Protein AF-A0AAE9TIK2-F1 (afdb_monomer_lite)

Foldseek 3Di:
DWDAQQQEIEAAPAQPPDDPDDPPPVLVVLLVQLQPPHDLVVCVVPDVDPVSCVLRPQCLCVVPLPPQDDEQDEDEAEQCFLVNNVQNCLVRYPEYEYEHQGPSRLSNNCSNCSNTNHVYYYHHD

pLDDT: mean 92.02, std 6.54, range [60.12, 97.31]

Radius of gyration: 13.89 Å; chains: 1; bounding box: 31×34×34 Å

Sequence (125 aa):
MKTKIGNVLMNYEYYNGEDLYSDGDIENEILEMVKKDFDVHEILSKDDRWPVLYHLSPYRFNLLDWYPFKEGSAVLEIGAGCGGVTGIICEKNEKVVAVELSKKRAEINAYRNRDKKIWKLWLGI

InterPro domains:
  IPR029063 S-adenosyl-L-methionine-dependent methyltransferase superfamily [G3DSA:3.40.50.150] (13-121)
  IPR029063 S-adenosyl-L-methionine-dependent methyltransferase superfamily [SSF53335] (30-112)

Structure (mmCIF, N/CA/C/O backbone):
data_AF-A0AAE9TIK2-F1
#
_entry.id   AF-A0AAE9TIK2-F1
#
loop_
_atom_site.group_PDB
_atom_site.id
_atom_site.type_symbol
_atom_site.label_atom_id
_atom_site.label_alt_id
_atom_site.label_comp_id
_atom_site.label_asym_id
_atom_site.label_entity_id
_atom_site.label_seq_id
_atom_site.pdbx_PDB_ins_code
_atom_site.Cartn_x
_atom_site.Cartn_y
_atom_site.Cartn_z
_atom_site.occupancy
_atom_site.B_iso_or_equiv
_atom_site.auth_seq_id
_atom_site.auth_comp_id
_atom_site.auth_asym_id
_atom_site.auth_atom_id
_atom_site.pdbx_PDB_model_num
ATOM 1 N N . MET A 1 1 ? 1.392 19.369 1.819 1.00 83.31 1 MET A N 1
ATOM 2 C CA . MET A 1 1 ? 0.492 19.285 0.636 1.00 83.31 1 MET A CA 1
ATOM 3 C C . MET A 1 1 ? -0.425 18.074 0.795 1.00 83.31 1 MET A C 1
ATOM 5 O O . MET A 1 1 ? 0.009 17.108 1.410 1.00 83.31 1 MET A O 1
ATOM 9 N N . LYS A 1 2 ? -1.669 18.105 0.295 1.00 88.06 2 LYS A N 1
ATOM 10 C CA . LYS A 1 2 ? -2.588 16.948 0.316 1.00 88.06 2 LYS A CA 1
ATOM 11 C C . LYS A 1 2 ? -3.145 16.698 -1.085 1.00 88.06 2 LYS A C 1
ATOM 13 O O . LYS A 1 2 ? -3.520 17.661 -1.748 1.00 88.06 2 LYS A O 1
ATOM 18 N N . THR A 1 3 ? -3.204 15.443 -1.522 1.00 92.94 3 THR A N 1
ATOM 19 C CA . THR A 1 3 ? -3.806 15.047 -2.811 1.00 92.94 3 THR A CA 1
ATOM 20 C C . THR A 1 3 ? -4.716 13.838 -2.625 1.00 92.94 3 THR A C 1
ATOM 22 O O . THR A 1 3 ? -4.641 13.158 -1.604 1.00 92.94 3 THR A O 1
ATOM 25 N N . LYS A 1 4 ? -5.607 13.577 -3.585 1.00 93.31 4 LYS A N 1
ATOM 26 C CA . LYS A 1 4 ? -6.525 12.435 -3.537 1.00 93.31 4 LYS A CA 1
ATOM 27 C C . LYS A 1 4 ? -6.256 11.488 -4.706 1.00 93.31 4 LYS A C 1
ATOM 29 O O . LYS A 1 4 ? -6.149 11.953 -5.836 1.00 93.31 4 LYS A O 1
ATOM 34 N N . ILE A 1 5 ? -6.169 10.189 -4.428 1.00 93.69 5 ILE A N 1
ATOM 35 C CA . ILE A 1 5 ? -6.077 9.111 -5.425 1.00 93.69 5 ILE A CA 1
ATOM 36 C C . ILE A 1 5 ? -7.245 8.160 -5.146 1.00 93.69 5 ILE A C 1
ATOM 38 O O . ILE A 1 5 ? -7.262 7.484 -4.120 1.00 93.69 5 ILE A O 1
ATOM 42 N N . GLY A 1 6 ? -8.271 8.173 -6.003 1.00 92.19 6 GLY A N 1
ATOM 43 C CA . GLY A 1 6 ? -9.548 7.502 -5.722 1.00 92.19 6 GLY A CA 1
ATOM 44 C C . GLY A 1 6 ? -10.167 7.984 -4.404 1.00 92.19 6 GLY A C 1
ATOM 45 O O . GLY A 1 6 ? -10.465 9.170 -4.241 1.00 92.19 6 GLY A O 1
ATOM 46 N N . ASN A 1 7 ? -10.335 7.070 -3.451 1.00 92.81 7 ASN A N 1
ATOM 47 C CA . ASN A 1 7 ? -10.816 7.322 -2.092 1.00 92.81 7 ASN A CA 1
ATOM 48 C C . ASN A 1 7 ? -9.697 7.637 -1.086 1.00 92.81 7 ASN A C 1
ATOM 50 O O . ASN A 1 7 ? -9.995 8.072 0.024 1.00 92.81 7 ASN A O 1
ATOM 54 N N . VAL A 1 8 ? -8.428 7.489 -1.471 1.00 93.44 8 VAL A N 1
ATOM 55 C CA . VAL A 1 8 ? -7.270 7.646 -0.583 1.00 93.44 8 VAL A CA 1
ATOM 56 C C . VAL A 1 8 ? -6.840 9.109 -0.503 1.00 93.44 8 VAL A C 1
ATOM 58 O O . VAL A 1 8 ? -6.549 9.742 -1.521 1.00 93.44 8 VAL A O 1
ATOM 61 N N . LEU A 1 9 ? -6.765 9.655 0.715 1.00 94.56 9 LEU A N 1
ATOM 62 C CA . LEU A 1 9 ? -6.191 10.977 0.975 1.00 94.56 9 LEU A CA 1
ATOM 63 C C . LEU A 1 9 ? -4.693 10.861 1.283 1.00 94.56 9 LEU A C 1
ATOM 65 O O . LEU A 1 9 ? -4.312 10.424 2.368 1.00 94.56 9 LEU A O 1
ATOM 69 N N . MET A 1 10 ? -3.858 11.328 0.362 1.00 94.50 10 MET A N 1
ATOM 70 C CA . MET A 1 10 ? -2.407 11.404 0.515 1.00 94.50 10 MET A CA 1
ATOM 71 C C . MET A 1 10 ? -2.023 12.668 1.288 1.00 94.50 10 MET A C 1
ATOM 73 O O . MET A 1 10 ? -2.439 13.771 0.918 1.00 94.50 10 MET A O 1
ATOM 77 N N . ASN A 1 11 ? -1.214 12.535 2.340 1.00 94.19 11 ASN A N 1
ATOM 78 C CA . ASN A 1 11 ? -0.668 13.660 3.094 1.00 94.19 11 ASN A CA 1
ATOM 79 C C . ASN A 1 11 ? 0.861 13.677 3.068 1.00 94.19 11 ASN A C 1
ATOM 81 O O . ASN A 1 11 ? 1.498 12.798 3.634 1.00 94.19 11 ASN A O 1
ATOM 85 N N . TYR A 1 12 ? 1.419 14.736 2.488 1.00 91.38 12 TYR A N 1
ATOM 86 C CA . TYR A 1 12 ? 2.858 14.945 2.293 1.00 91.38 12 TYR A CA 1
ATOM 87 C C . TYR A 1 12 ? 3.459 15.920 3.312 1.00 91.38 12 TYR A C 1
ATOM 89 O O . TYR A 1 12 ? 4.498 16.514 3.063 1.00 91.38 12 TYR A O 1
ATOM 97 N N . GLU A 1 13 ? 2.749 16.202 4.401 1.00 91.38 13 GLU A N 1
ATOM 98 C CA . GLU A 1 13 ? 3.145 17.201 5.401 1.00 91.38 13 GLU A CA 1
ATOM 99 C C . GLU A 1 13 ? 4.508 16.923 6.046 1.00 91.38 13 GLU A C 1
ATOM 101 O O . GLU A 1 13 ? 5.231 17.875 6.317 1.00 91.38 13 GLU A O 1
ATOM 106 N N . TYR A 1 14 ? 4.873 15.648 6.208 1.00 88.81 14 TYR A N 1
ATOM 107 C CA . TYR A 1 14 ? 6.132 15.220 6.828 1.00 88.81 14 TYR A CA 1
ATOM 108 C C . TYR A 1 14 ? 7.117 14.592 5.832 1.00 88.81 14 TYR A C 1
ATOM 110 O O . TYR A 1 14 ? 8.141 14.043 6.227 1.00 88.81 14 TYR A O 1
ATOM 118 N N . TYR A 1 15 ? 6.833 14.673 4.530 1.00 89.06 15 TYR A N 1
ATOM 119 C CA . TYR A 1 15 ? 7.722 14.127 3.512 1.00 89.06 15 TYR A CA 1
ATOM 120 C C . TYR A 1 15 ? 8.864 15.109 3.232 1.00 89.06 15 TYR A C 1
ATOM 122 O O . TYR A 1 15 ? 8.627 16.234 2.790 1.00 89.06 15 TYR A O 1
ATOM 130 N N . ASN A 1 16 ? 10.103 14.679 3.471 1.00 87.31 16 ASN A N 1
ATOM 131 C CA . ASN A 1 16 ? 11.308 15.502 3.326 1.00 87.31 16 ASN A CA 1
ATOM 132 C C . ASN A 1 16 ? 11.809 15.631 1.873 1.00 87.31 16 ASN A C 1
ATOM 134 O O . ASN A 1 16 ? 12.741 16.390 1.623 1.00 87.31 16 ASN A O 1
ATOM 138 N N . GLY A 1 17 ? 11.195 14.923 0.920 1.00 86.56 17 GLY A N 1
ATOM 139 C CA . GLY A 1 17 ? 11.594 14.940 -0.489 1.00 86.56 17 GLY A CA 1
ATOM 140 C C . GLY A 1 17 ? 12.413 13.729 -0.935 1.00 86.56 17 GLY A C 1
ATOM 141 O O . GLY A 1 17 ? 12.554 13.542 -2.143 1.00 86.56 17 GLY A O 1
ATOM 142 N N . GLU A 1 18 ? 12.884 12.888 -0.012 1.00 84.81 18 GLU A N 1
ATOM 143 C CA . GLU A 1 18 ? 13.797 11.780 -0.299 1.00 84.81 18 GLU A CA 1
ATOM 144 C C . GLU A 1 18 ? 13.177 10.410 0.008 1.00 84.81 18 GLU A C 1
ATOM 146 O O . GLU A 1 18 ? 12.702 10.149 1.113 1.00 84.81 18 GLU A O 1
ATOM 151 N N . ASP A 1 19 ? 13.260 9.499 -0.964 1.00 85.44 19 ASP A N 1
ATOM 152 C CA . ASP A 1 19 ? 12.887 8.096 -0.790 1.00 85.44 19 ASP A CA 1
ATOM 153 C C . ASP A 1 19 ? 14.112 7.306 -0.306 1.00 85.44 19 ASP A C 1
ATOM 155 O O . ASP A 1 19 ? 14.984 6.937 -1.091 1.00 85.44 19 ASP A O 1
ATOM 159 N N . LEU A 1 20 ? 14.181 7.040 1.002 1.00 77.88 20 LEU A N 1
ATOM 160 C CA . LEU A 1 20 ? 15.322 6.354 1.633 1.00 77.88 20 LEU A CA 1
ATOM 161 C C . LEU A 1 20 ? 15.319 4.825 1.446 1.00 77.88 20 LEU A C 1
ATOM 163 O O . LEU A 1 20 ? 16.301 4.163 1.782 1.00 77.88 20 LEU A O 1
ATOM 167 N N . TYR A 1 21 ? 14.224 4.247 0.943 1.00 82.38 21 TYR A N 1
ATOM 168 C CA . TYR A 1 21 ? 14.066 2.802 0.769 1.00 82.38 21 TYR A CA 1
ATOM 169 C C . TYR A 1 21 ? 13.337 2.479 -0.540 1.00 82.38 21 TYR A C 1
ATOM 171 O O . TYR A 1 21 ? 12.249 2.998 -0.783 1.00 82.38 21 TYR A O 1
ATOM 179 N N . SER A 1 22 ? 13.936 1.627 -1.378 1.00 89.00 22 SER A N 1
ATOM 180 C CA . SER A 1 22 ? 13.404 1.245 -2.691 1.00 89.00 22 SER A CA 1
ATOM 181 C C . SER A 1 22 ? 13.994 -0.087 -3.160 1.00 89.00 22 SER A C 1
ATOM 183 O O . SER A 1 22 ? 15.156 -0.380 -2.883 1.00 89.00 22 SER A O 1
ATOM 185 N N . ASP A 1 23 ? 13.213 -0.851 -3.925 1.00 90.19 23 ASP A N 1
ATOM 186 C CA . ASP A 1 23 ? 13.677 -2.029 -4.677 1.00 90.19 23 ASP A CA 1
ATOM 187 C C . ASP A 1 23 ? 14.196 -1.663 -6.086 1.00 90.19 23 ASP A C 1
ATOM 189 O O . ASP A 1 23 ? 14.388 -2.532 -6.938 1.00 90.19 23 ASP A O 1
ATOM 193 N N . GLY A 1 24 ? 14.433 -0.372 -6.343 1.00 93.00 24 GLY A N 1
ATOM 194 C CA . GLY A 1 24 ? 14.977 0.141 -7.596 1.00 93.00 24 GLY A CA 1
ATOM 195 C C . GLY A 1 24 ? 13.905 0.477 -8.632 1.00 93.00 24 GLY A C 1
ATOM 196 O O . GLY A 1 24 ? 12.739 0.728 -8.315 1.00 93.00 24 GLY A O 1
ATOM 197 N N . ASP A 1 25 ? 14.309 0.494 -9.903 1.00 94.62 25 ASP A N 1
ATOM 198 C CA . ASP A 1 25 ? 13.470 0.995 -10.999 1.00 94.62 25 ASP A CA 1
ATOM 199 C C . ASP A 1 25 ? 12.189 0.188 -11.228 1.00 94.62 25 ASP A C 1
ATOM 201 O O . ASP A 1 25 ? 11.219 0.725 -11.767 1.00 94.62 25 ASP A O 1
ATOM 205 N N . ILE A 1 26 ? 12.143 -1.056 -10.747 1.00 95.88 26 ILE A N 1
ATOM 206 C CA . ILE A 1 26 ? 10.968 -1.927 -10.838 1.00 95.88 26 ILE A CA 1
ATOM 207 C C . ILE A 1 26 ? 9.730 -1.317 -10.167 1.00 95.88 26 ILE A C 1
ATOM 209 O O . ILE A 1 26 ? 8.6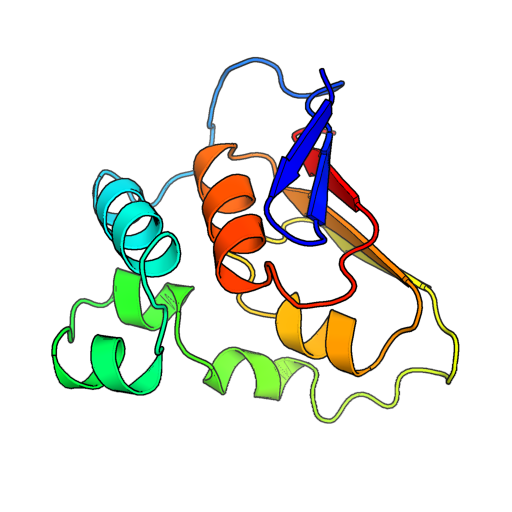09 -1.544 -10.613 1.00 95.88 26 ILE A O 1
ATOM 213 N N . GLU A 1 27 ? 9.902 -0.483 -9.139 1.00 95.94 27 GLU A N 1
ATOM 214 C CA . GLU A 1 27 ? 8.785 0.212 -8.492 1.00 95.94 27 GLU A CA 1
ATOM 215 C C . GLU A 1 27 ? 8.130 1.246 -9.421 1.00 95.94 27 GLU A C 1
ATOM 217 O O . GLU A 1 27 ? 6.935 1.506 -9.298 1.00 95.94 27 GLU A O 1
ATOM 222 N N . ASN A 1 28 ? 8.873 1.807 -10.385 1.00 96.25 28 ASN A N 1
ATOM 223 C CA . ASN A 1 28 ? 8.280 2.670 -11.410 1.00 96.25 28 ASN A CA 1
ATOM 224 C C . ASN A 1 28 ? 7.354 1.855 -12.323 1.00 96.25 28 ASN A C 1
ATOM 226 O O . ASN A 1 28 ? 6.250 2.297 -12.630 1.00 96.25 28 ASN A O 1
ATOM 230 N N . GLU A 1 29 ? 7.773 0.651 -12.722 1.00 95.88 29 GLU A N 1
ATOM 231 C CA . GLU A 1 29 ? 6.939 -0.245 -13.528 1.00 95.88 29 GLU A CA 1
ATOM 232 C C . GLU A 1 29 ? 5.692 -0.686 -12.757 1.00 95.88 29 GLU A C 1
ATOM 234 O O . GLU A 1 29 ? 4.586 -0.613 -13.289 1.00 95.88 29 GLU A O 1
ATOM 239 N N . ILE A 1 30 ? 5.851 -1.069 -11.485 1.00 96.56 30 ILE A N 1
ATOM 240 C CA . ILE A 1 30 ? 4.735 -1.449 -10.611 1.00 96.56 30 ILE A CA 1
ATOM 241 C C . ILE A 1 30 ? 3.744 -0.289 -10.465 1.00 96.56 30 ILE A C 1
ATOM 243 O O . ILE A 1 30 ? 2.536 -0.507 -10.545 1.00 96.56 30 ILE A O 1
ATOM 247 N N . LEU A 1 31 ? 4.228 0.946 -10.294 1.00 96.94 31 LEU A N 1
ATOM 248 C CA . LEU A 1 31 ? 3.370 2.129 -10.229 1.00 96.94 31 LEU A CA 1
ATOM 249 C C . LEU A 1 31 ? 2.532 2.296 -11.505 1.00 96.94 31 LEU A C 1
ATOM 251 O O . LEU A 1 31 ? 1.333 2.561 -11.427 1.00 96.94 31 LEU A O 1
ATOM 255 N N . GLU A 1 32 ? 3.133 2.104 -12.676 1.00 96.12 32 GLU A N 1
ATOM 256 C CA . GLU A 1 32 ? 2.409 2.181 -13.947 1.00 96.12 32 GLU A CA 1
ATOM 257 C C . GLU A 1 32 ? 1.431 1.014 -14.147 1.00 96.12 32 GLU A C 1
ATOM 259 O O . GLU A 1 32 ? 0.364 1.212 -14.733 1.00 96.12 32 GLU A O 1
ATOM 264 N N . MET A 1 33 ? 1.734 -0.179 -13.620 1.00 94.88 33 MET A N 1
ATOM 265 C CA . MET A 1 33 ? 0.795 -1.307 -13.599 1.00 94.88 33 MET A CA 1
ATOM 266 C C . MET A 1 33 ? -0.449 -0.978 -12.765 1.00 94.88 33 MET A C 1
ATOM 268 O O . MET A 1 33 ? -1.567 -1.159 -13.241 1.00 94.88 33 MET A O 1
ATOM 272 N N . VAL A 1 34 ? -0.279 -0.450 -11.546 1.00 94.81 34 VAL A N 1
ATOM 273 C CA . VAL A 1 34 ? -1.416 -0.171 -10.649 1.00 94.81 34 VAL A CA 1
ATOM 274 C C . VAL A 1 34 ? -2.232 1.055 -11.062 1.00 94.81 34 VAL A C 1
ATOM 276 O O . VAL A 1 34 ? -3.401 1.148 -10.700 1.00 94.81 34 VAL A O 1
ATOM 279 N N . LYS A 1 35 ? -1.658 2.003 -11.814 1.00 94.56 35 LYS A N 1
ATOM 280 C CA . LYS A 1 35 ? -2.383 3.177 -12.338 1.00 94.56 35 LYS A CA 1
ATOM 281 C C . LYS A 1 35 ? -3.384 2.837 -13.442 1.00 94.56 35 LYS A C 1
ATOM 283 O O . LYS A 1 35 ? -4.361 3.566 -13.608 1.00 94.56 35 LYS A O 1
ATOM 288 N N . LYS A 1 36 ? -3.123 1.780 -14.214 1.00 89.12 36 LYS A N 1
ATOM 289 C CA . LYS A 1 36 ? -4.016 1.292 -15.274 1.00 89.12 36 LYS A CA 1
ATOM 290 C C . LYS A 1 36 ? -5.208 0.543 -14.665 1.00 89.12 36 LYS A C 1
ATOM 292 O O . LYS A 1 36 ? -5.420 0.565 -13.447 1.00 89.12 36 LYS A O 1
ATOM 297 N N . ASP A 1 37 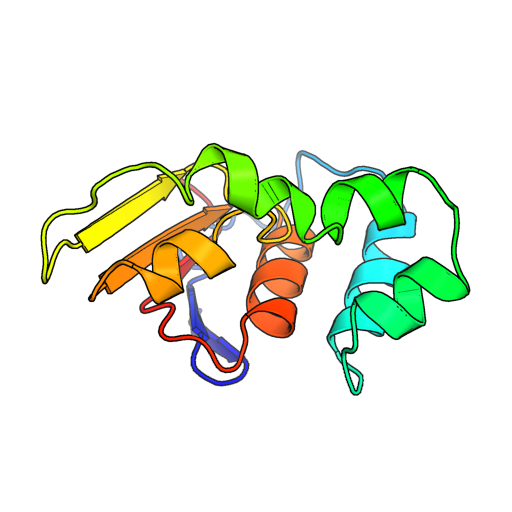? -6.019 -0.084 -15.514 1.00 74.81 37 ASP A N 1
ATOM 298 C CA . ASP A 1 37 ? -6.994 -1.053 -15.023 1.00 74.81 37 ASP A CA 1
ATOM 299 C C . ASP A 1 37 ? -6.222 -2.205 -14.365 1.00 74.81 37 ASP A C 1
ATOM 301 O O . ASP A 1 37 ? -5.401 -2.862 -15.007 1.00 74.81 37 ASP A O 1
ATOM 305 N N . PHE A 1 38 ? -6.357 -2.314 -13.045 1.00 83.38 38 PHE A N 1
ATOM 306 C CA . PHE A 1 38 ? -5.470 -3.111 -12.207 1.00 83.38 38 PHE A CA 1
ATOM 307 C C . PHE A 1 38 ? -6.159 -4.427 -11.862 1.00 83.38 38 PHE A C 1
ATOM 309 O O . PHE A 1 38 ? -6.967 -4.484 -10.936 1.00 83.38 38 PHE A O 1
ATOM 316 N N . ASP A 1 39 ? -5.795 -5.486 -12.582 1.00 90.75 39 ASP A N 1
ATOM 317 C CA . ASP A 1 39 ? -6.105 -6.863 -12.210 1.00 90.75 39 ASP A CA 1
ATOM 318 C C . ASP A 1 39 ? -4.812 -7.574 -11.793 1.00 90.75 39 ASP A C 1
ATOM 320 O O . ASP A 1 39 ? -3.927 -7.867 -12.602 1.00 90.75 39 ASP A O 1
ATOM 324 N N . VAL A 1 40 ? -4.695 -7.846 -10.493 1.00 91.31 40 VAL A N 1
ATOM 325 C CA . VAL A 1 40 ? -3.527 -8.522 -9.923 1.00 91.31 40 VAL A CA 1
ATOM 326 C C . VAL A 1 40 ? -3.344 -9.938 -10.476 1.00 91.31 40 VAL A C 1
ATOM 328 O O . VAL A 1 40 ? -2.209 -10.380 -10.641 1.00 91.31 40 VAL A O 1
ATOM 331 N N . HIS A 1 41 ? -4.428 -10.653 -10.782 1.00 92.88 41 HIS A N 1
ATOM 332 C CA . HIS A 1 41 ? -4.352 -12.002 -11.332 1.00 92.88 41 HIS A CA 1
ATOM 333 C C . HIS A 1 41 ? -3.867 -11.970 -12.777 1.00 92.88 41 HIS A C 1
ATOM 335 O O . HIS A 1 41 ? -3.027 -12.787 -13.153 1.00 92.88 41 HIS A O 1
ATOM 341 N N . GLU A 1 42 ? -4.328 -10.998 -13.567 1.00 94.19 42 GLU A N 1
ATOM 342 C CA . GLU A 1 42 ? -3.830 -10.806 -14.928 1.00 94.19 42 GLU A CA 1
ATOM 343 C C . GLU A 1 42 ? -2.336 -10.459 -14.929 1.00 94.19 42 GLU A C 1
ATOM 345 O O . GLU A 1 42 ? -1.564 -11.099 -15.646 1.00 94.19 42 GLU A O 1
ATOM 350 N N . ILE A 1 43 ? -1.908 -9.504 -14.094 1.00 93.62 43 ILE A N 1
ATOM 351 C CA . ILE A 1 43 ? -0.499 -9.093 -13.991 1.00 93.62 43 ILE A CA 1
ATOM 352 C C . ILE A 1 43 ? 0.383 -10.288 -13.621 1.00 93.62 43 ILE A C 1
ATOM 354 O O . ILE A 1 43 ? 1.334 -10.593 -14.337 1.00 93.62 43 ILE A O 1
ATOM 358 N N . LEU A 1 44 ? 0.041 -11.009 -12.550 1.00 94.19 44 LEU A N 1
ATOM 359 C CA . LEU A 1 44 ? 0.850 -12.129 -12.058 1.00 94.19 44 LEU A CA 1
ATOM 360 C C . LEU A 1 44 ? 0.800 -13.367 -12.967 1.00 94.19 44 LEU A C 1
ATOM 362 O O . LEU A 1 44 ? 1.627 -14.261 -12.819 1.00 94.19 44 LEU A O 1
ATOM 366 N N . SER A 1 45 ? -0.141 -13.434 -13.915 1.00 94.69 45 SER A N 1
ATOM 367 C CA . SER A 1 45 ? -0.145 -14.473 -14.955 1.00 94.69 45 SER A CA 1
ATOM 368 C C . SER A 1 45 ? 0.848 -14.199 -16.092 1.00 94.69 45 SER A C 1
ATOM 370 O O . SER A 1 45 ? 1.216 -15.124 -16.814 1.00 94.69 45 SER A O 1
ATOM 372 N N . LYS A 1 46 ? 1.264 -12.936 -16.266 1.00 94.56 46 LYS A N 1
ATOM 373 C CA . LYS A 1 46 ? 2.123 -12.468 -17.368 1.00 94.56 46 LYS A CA 1
ATOM 374 C C . LYS A 1 46 ? 3.517 -12.036 -16.912 1.00 94.56 46 LYS A C 1
ATOM 376 O O . LYS A 1 46 ? 4.408 -11.940 -17.751 1.00 94.56 46 LYS A O 1
ATOM 381 N N . ASP A 1 47 ? 3.693 -11.751 -15.625 1.00 94.25 47 ASP A N 1
ATOM 382 C CA . ASP A 1 47 ? 4.933 -11.241 -15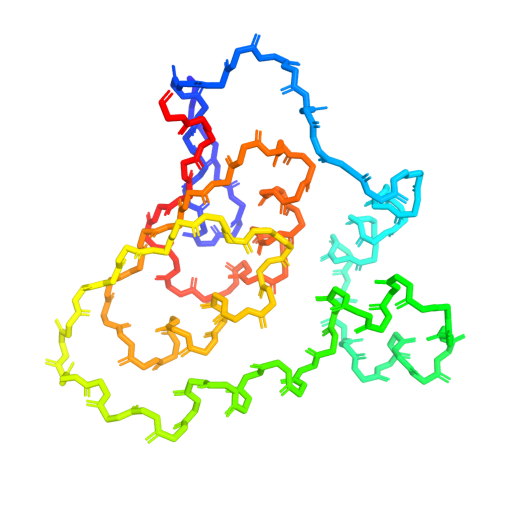.045 1.00 94.25 47 ASP A CA 1
ATOM 383 C C . ASP A 1 47 ? 5.332 -12.072 -13.819 1.00 94.25 47 ASP A C 1
ATOM 385 O O . ASP A 1 47 ? 4.647 -12.073 -12.794 1.00 94.25 47 ASP A O 1
ATOM 389 N N . ASP A 1 48 ? 6.446 -12.791 -13.939 1.00 93.88 48 ASP A N 1
ATOM 390 C CA . ASP A 1 48 ? 6.996 -13.689 -12.922 1.00 93.88 48 ASP A CA 1
ATOM 391 C C . ASP A 1 48 ? 8.189 -13.080 -12.164 1.00 93.88 48 ASP A C 1
ATOM 393 O O . ASP A 1 48 ? 8.812 -13.744 -11.327 1.00 93.88 48 ASP A O 1
ATOM 397 N N . ARG A 1 49 ? 8.509 -11.801 -12.409 1.00 96.12 49 ARG A N 1
ATOM 398 C CA . ARG A 1 49 ? 9.629 -11.131 -11.745 1.00 96.12 49 ARG A CA 1
ATOM 399 C C . ARG A 1 49 ? 9.369 -11.043 -10.247 1.00 96.12 49 ARG A C 1
ATOM 401 O O . ARG A 1 49 ? 8.334 -10.550 -9.794 1.00 96.12 49 ARG A O 1
ATOM 408 N N . TRP A 1 50 ? 10.364 -11.452 -9.460 1.00 94.88 50 TRP A N 1
ATOM 409 C CA . TRP A 1 50 ? 10.250 -11.526 -8.002 1.00 94.88 50 TRP A CA 1
ATOM 410 C C . TRP A 1 50 ? 9.709 -10.247 -7.336 1.00 94.88 50 TRP A C 1
ATOM 412 O O . TRP A 1 50 ? 8.801 -10.377 -6.516 1.00 94.88 50 TRP A O 1
ATOM 422 N N . PRO A 1 51 ? 10.167 -9.020 -7.668 1.00 94.88 51 PRO A N 1
ATOM 423 C CA . PRO A 1 51 ? 9.645 -7.818 -7.016 1.00 94.88 51 PRO A CA 1
ATOM 424 C C . PRO A 1 51 ? 8.158 -7.568 -7.309 1.00 94.88 51 PRO A C 1
ATOM 426 O O . PRO A 1 51 ? 7.432 -7.108 -6.429 1.00 94.88 51 PRO A O 1
ATOM 429 N N . VAL A 1 52 ? 7.681 -7.914 -8.510 1.00 95.56 52 VAL A N 1
ATOM 430 C CA . VAL A 1 52 ? 6.265 -7.778 -8.890 1.00 95.56 52 VAL A CA 1
ATOM 431 C C . VAL A 1 52 ? 5.417 -8.717 -8.036 1.00 95.56 52 VAL A C 1
ATOM 433 O O . VAL A 1 52 ? 4.476 -8.273 -7.375 1.00 95.56 52 VAL A O 1
ATOM 436 N N . LEU A 1 53 ? 5.812 -9.992 -7.951 1.00 94.94 53 LEU A N 1
ATOM 437 C CA . LEU A 1 53 ? 5.169 -10.968 -7.072 1.00 94.94 53 LEU A CA 1
ATOM 438 C C . LEU A 1 53 ? 5.212 -10.517 -5.603 1.00 94.94 53 LEU A C 1
ATOM 440 O O . LEU A 1 53 ? 4.193 -10.531 -4.913 1.00 94.94 53 LEU A O 1
ATOM 444 N N . TYR A 1 54 ? 6.381 -10.093 -5.128 1.00 94.56 54 TYR A N 1
ATOM 445 C CA . TYR A 1 54 ? 6.621 -9.697 -3.743 1.00 94.56 54 TYR A CA 1
ATOM 446 C C . TYR A 1 54 ? 5.701 -8.557 -3.284 1.00 94.56 54 TYR A C 1
ATOM 448 O O . TYR A 1 54 ? 5.169 -8.632 -2.168 1.00 94.56 54 TYR A O 1
ATOM 456 N N . HIS A 1 55 ? 5.510 -7.538 -4.132 1.00 95.00 55 HIS A N 1
ATOM 457 C CA . HIS A 1 55 ? 4.712 -6.345 -3.827 1.00 95.00 55 HIS A CA 1
ATOM 458 C C . HIS A 1 55 ? 3.218 -6.532 -4.080 1.00 95.00 55 HIS A C 1
ATOM 460 O O . HIS A 1 55 ? 2.399 -6.067 -3.283 1.00 95.00 55 HIS A O 1
ATOM 466 N N . LEU A 1 56 ? 2.844 -7.194 -5.177 1.00 95.12 56 LEU A N 1
ATOM 467 C CA . LEU A 1 56 ? 1.453 -7.229 -5.630 1.00 95.12 56 LEU A CA 1
ATOM 468 C C . LEU A 1 56 ? 0.683 -8.466 -5.172 1.00 95.12 56 LEU A C 1
ATOM 470 O O . LEU A 1 56 ? -0.542 -8.397 -5.118 1.00 95.12 56 LEU A O 1
ATOM 474 N N . SER A 1 57 ? 1.353 -9.561 -4.791 1.00 94.31 57 SER A N 1
ATOM 475 C CA . SER A 1 57 ? 0.671 -10.818 -4.461 1.00 94.31 57 SER A CA 1
ATOM 476 C C . SER A 1 57 ? -0.459 -10.637 -3.433 1.00 94.31 57 SER A C 1
ATOM 478 O O . SER A 1 57 ? -0.224 -10.098 -2.342 1.00 94.31 57 SER A O 1
ATOM 480 N N . PRO A 1 58 ? -1.678 -11.137 -3.725 1.00 91.69 58 PRO A N 1
ATOM 481 C CA . PRO A 1 58 ? -2.791 -11.088 -2.782 1.00 91.69 58 PRO A CA 1
ATOM 482 C C . PRO A 1 58 ? -2.581 -12.037 -1.595 1.00 91.69 58 PRO A C 1
ATOM 484 O O . PRO A 1 58 ? -3.192 -11.847 -0.549 1.00 91.69 58 PRO A O 1
ATOM 487 N N . TYR A 1 59 ? -1.670 -13.016 -1.693 1.00 94.25 59 TYR A N 1
ATOM 488 C CA . TYR A 1 59 ? -1.392 -13.965 -0.607 1.00 94.25 59 TYR A CA 1
ATOM 489 C C . TYR A 1 59 ? -0.849 -13.301 0.659 1.00 94.25 59 TYR A C 1
ATOM 491 O O . TYR A 1 59 ? -0.919 -13.885 1.739 1.00 94.25 59 TYR A O 1
ATOM 499 N N . ARG A 1 60 ? -0.359 -12.059 0.561 1.00 94.12 60 ARG A N 1
ATOM 500 C CA . ARG A 1 60 ? -0.005 -11.241 1.727 1.00 94.12 60 ARG A CA 1
ATOM 501 C C . ARG A 1 60 ? -1.182 -11.036 2.677 1.00 94.12 60 ARG A C 1
ATOM 503 O O . ARG A 1 60 ? -0.955 -10.900 3.876 1.00 94.12 60 ARG A O 1
ATOM 510 N N . PHE A 1 61 ? -2.419 -11.076 2.180 1.00 95.19 61 PHE A N 1
ATOM 511 C CA . PHE A 1 61 ? -3.614 -10.913 3.008 1.00 95.19 61 PHE A CA 1
ATOM 512 C C . PHE A 1 61 ? -3.729 -12.014 4.064 1.00 95.19 61 PHE A C 1
ATOM 514 O O . PHE A 1 61 ? -4.183 -11.737 5.171 1.00 95.19 61 PHE A O 1
ATOM 521 N N . ASN A 1 62 ? -3.197 -13.212 3.793 1.00 96.50 62 ASN A N 1
ATOM 522 C CA . ASN A 1 62 ? -3.193 -14.335 4.733 1.00 96.50 62 ASN A CA 1
ATOM 523 C C . ASN A 1 62 ? -2.497 -14.013 6.067 1.00 96.50 62 ASN A C 1
ATOM 525 O O . ASN A 1 62 ? -2.744 -14.698 7.054 1.00 96.50 62 ASN A O 1
ATOM 529 N N . LEU A 1 63 ? -1.651 -12.976 6.130 1.00 96.19 63 LEU A N 1
ATOM 530 C CA . LEU A 1 63 ? -1.025 -12.538 7.382 1.00 96.19 63 LEU A CA 1
ATOM 531 C C . LEU A 1 63 ? -2.036 -11.998 8.398 1.00 96.19 63 LEU A C 1
ATOM 533 O O . LEU A 1 63 ? -1.834 -12.182 9.596 1.00 96.19 63 LEU A O 1
ATOM 537 N N . LEU A 1 64 ? -3.096 -11.335 7.930 1.00 96.62 64 LEU A N 1
ATOM 538 C CA . LEU A 1 64 ? -4.072 -10.644 8.779 1.00 96.62 64 LEU A CA 1
ATOM 539 C C . LEU A 1 64 ? -5.513 -11.092 8.536 1.00 96.62 64 LEU A C 1
ATOM 541 O O . LEU A 1 64 ? -6.392 -10.723 9.308 1.00 96.62 64 LEU A O 1
ATOM 545 N N . ASP A 1 65 ? -5.778 -11.897 7.507 1.00 96.06 65 ASP A N 1
ATOM 546 C CA . ASP A 1 65 ? -7.135 -12.348 7.209 1.00 96.06 65 ASP A CA 1
ATOM 547 C C . ASP A 1 65 ? -7.730 -13.196 8.348 1.00 96.06 65 ASP A C 1
ATOM 549 O O . ASP A 1 65 ? -8.901 -13.065 8.693 1.00 96.06 65 ASP A O 1
ATOM 553 N N . TRP A 1 66 ? -6.911 -13.985 9.040 1.00 97.31 66 TRP A N 1
ATOM 554 C CA . TRP A 1 66 ? -7.363 -14.749 10.207 1.00 97.31 66 TRP A CA 1
ATOM 555 C C . TRP A 1 66 ? -7.580 -13.886 11.462 1.00 97.31 66 TRP A C 1
ATOM 557 O O . TRP A 1 66 ? -8.208 -14.348 12.415 1.00 97.31 66 TRP A O 1
ATOM 567 N N . TYR A 1 67 ? -7.044 -12.660 11.504 1.00 96.94 67 TYR A N 1
ATOM 568 C CA . TYR A 1 67 ? -7.050 -11.850 12.717 1.00 96.94 67 TYR A CA 1
ATOM 569 C C . TYR A 1 67 ? -8.454 -11.279 12.986 1.00 96.94 67 TYR A C 1
ATOM 571 O O . TYR A 1 67 ? -9.027 -10.609 12.118 1.00 96.94 67 TYR A O 1
ATOM 579 N N . PRO A 1 68 ? -9.024 -11.502 14.184 1.00 96.62 68 PRO A N 1
ATOM 580 C CA . PRO A 1 68 ? -10.371 -11.059 14.512 1.00 96.62 68 PRO A CA 1
ATOM 581 C C . PRO A 1 68 ? -10.365 -9.579 14.914 1.00 96.62 68 PRO A C 1
ATOM 583 O O . PRO A 1 68 ? -10.428 -9.239 16.097 1.00 96.62 68 PRO A O 1
ATOM 586 N N . PHE A 1 69 ? -10.274 -8.686 13.925 1.00 96.12 69 PHE A N 1
ATOM 587 C CA . PHE A 1 69 ? -10.432 -7.251 14.159 1.00 96.12 69 PHE A CA 1
ATOM 588 C C . PHE A 1 69 ? -11.769 -6.968 14.846 1.00 96.12 69 PHE A C 1
ATOM 590 O O . PHE A 1 69 ? -12.799 -7.570 14.534 1.00 96.12 69 PHE A O 1
ATOM 597 N N . LYS A 1 70 ? -11.750 -6.034 15.797 1.00 96.44 70 LYS A N 1
ATOM 598 C CA . LYS A 1 70 ? -12.968 -5.581 16.460 1.00 96.44 70 LYS A CA 1
ATOM 599 C C . LYS A 1 70 ? -13.822 -4.819 15.445 1.00 96.44 70 LYS A C 1
ATOM 601 O O . LYS A 1 70 ? -13.325 -3.940 14.753 1.00 96.44 70 LYS A O 1
ATOM 606 N N . GLU A 1 71 ? -15.117 -5.098 15.393 1.00 92.56 71 GLU A N 1
ATOM 607 C CA . GLU A 1 71 ? -16.023 -4.331 14.537 1.00 92.56 71 GLU A CA 1
ATOM 608 C C . GLU A 1 71 ? -15.936 -2.824 14.848 1.00 92.56 71 GLU A C 1
ATOM 610 O O . GLU A 1 71 ? -15.887 -2.414 16.013 1.00 92.56 71 GLU A O 1
ATOM 615 N N . GLY A 1 72 ? -15.850 -2.001 13.799 1.00 91.06 72 GLY A N 1
ATOM 616 C CA . GLY A 1 72 ? -15.685 -0.551 13.931 1.00 91.06 72 GLY A CA 1
ATOM 617 C C . GLY A 1 72 ? -14.293 -0.091 14.390 1.00 91.06 72 GLY A C 1
ATOM 618 O O . GLY A 1 72 ? -14.128 1.071 14.762 1.00 91.06 72 GLY A O 1
ATOM 619 N N . SER A 1 73 ? -13.267 -0.958 14.421 1.00 94.94 73 SER A N 1
ATOM 620 C CA . SER A 1 73 ? -11.933 -0.511 14.837 1.00 94.94 73 SER A CA 1
ATOM 621 C C . SER A 1 73 ? -11.270 0.435 13.839 1.00 94.94 73 SER A C 1
ATOM 623 O O . SER A 1 73 ? -11.509 0.406 12.627 1.00 94.94 73 SER A O 1
ATOM 625 N N . ALA A 1 74 ? -10.395 1.275 14.392 1.00 95.75 74 ALA A N 1
ATOM 626 C CA . ALA A 1 74 ? -9.451 2.085 13.647 1.00 95.75 74 ALA A CA 1
ATOM 627 C C . ALA A 1 74 ? -8.045 1.478 13.758 1.00 95.75 74 ALA A C 1
ATOM 629 O O . ALA A 1 74 ? -7.628 1.096 14.852 1.00 95.75 74 ALA A O 1
ATOM 630 N N . VAL A 1 75 ? -7.312 1.422 12.647 1.00 96.25 75 VAL A N 1
ATOM 631 C CA . VAL A 1 75 ? -5.957 0.855 12.572 1.00 96.25 75 VAL A CA 1
ATOM 632 C C . VAL A 1 75 ? -4.970 1.894 12.052 1.00 96.25 75 VAL A C 1
ATOM 634 O O . VAL A 1 75 ? -5.258 2.624 11.101 1.00 96.25 75 VAL A O 1
ATOM 637 N N . LEU A 1 76 ? -3.797 1.932 12.686 1.00 96.44 76 LEU A N 1
ATOM 638 C CA . LEU A 1 76 ? -2.606 2.615 12.197 1.00 96.44 76 LEU A CA 1
ATOM 639 C C . LEU A 1 76 ? -1.624 1.563 11.669 1.00 96.44 76 LEU A C 1
ATOM 641 O O . LEU A 1 76 ? -1.139 0.733 12.434 1.00 96.44 76 LEU A O 1
ATOM 645 N N . GLU A 1 77 ? -1.333 1.609 10.376 1.00 96.50 77 GLU A N 1
ATOM 646 C CA . GLU A 1 77 ? -0.309 0.793 9.726 1.00 96.50 77 GLU A CA 1
ATOM 647 C C . GLU A 1 77 ? 0.963 1.632 9.560 1.00 96.50 77 GLU A C 1
ATOM 649 O O . GLU A 1 77 ? 0.935 2.675 8.909 1.00 96.50 77 GLU A O 1
ATOM 654 N N . ILE A 1 78 ? 2.076 1.190 10.152 1.00 95.50 78 ILE A N 1
ATOM 655 C CA . ILE A 1 78 ? 3.384 1.852 10.043 1.00 95.50 78 ILE A CA 1
ATOM 656 C C . ILE A 1 78 ? 4.274 1.009 9.131 1.00 95.50 78 ILE A C 1
ATOM 658 O O . ILE A 1 78 ? 4.478 -0.172 9.406 1.00 95.50 78 ILE A O 1
ATOM 662 N N . GLY A 1 79 ? 4.811 1.614 8.070 1.00 94.00 79 GLY A N 1
ATOM 663 C CA . GLY A 1 79 ? 5.574 0.900 7.043 1.00 94.00 79 GLY A CA 1
ATOM 664 C C . GLY A 1 79 ? 4.659 0.171 6.060 1.00 94.00 79 GLY A C 1
ATOM 665 O O . GLY A 1 79 ? 4.823 -1.023 5.820 1.00 94.00 79 GLY A O 1
ATOM 666 N N . ALA A 1 80 ? 3.663 0.881 5.524 1.00 95.06 80 ALA A N 1
ATOM 667 C CA . ALA A 1 80 ? 2.629 0.297 4.670 1.00 95.06 80 ALA A CA 1
ATOM 668 C C . ALA A 1 80 ? 3.144 -0.174 3.292 1.00 95.06 80 ALA A C 1
ATOM 670 O O . ALA A 1 80 ? 2.467 -0.939 2.594 1.00 95.06 80 ALA A O 1
ATOM 671 N N . GLY A 1 81 ? 4.332 0.275 2.875 1.00 95.56 81 GLY A N 1
ATOM 672 C CA . GLY A 1 81 ? 4.963 -0.086 1.610 1.00 95.56 81 GLY A CA 1
ATOM 673 C C . GLY A 1 81 ? 4.024 0.100 0.418 1.00 95.56 81 GLY A C 1
ATOM 674 O O . GLY A 1 81 ? 3.234 1.041 0.367 1.00 95.56 81 GLY A O 1
ATOM 675 N N . CYS A 1 82 ? 4.070 -0.841 -0.527 1.00 96.06 82 CYS A N 1
ATOM 676 C CA . CYS A 1 82 ? 3.197 -0.893 -1.708 1.00 96.06 82 CYS A CA 1
ATOM 677 C C . CYS A 1 82 ? 1.755 -1.360 -1.405 1.00 96.06 82 CYS A C 1
ATOM 679 O O . CYS A 1 82 ? 1.019 -1.764 -2.310 1.00 96.06 82 CYS A O 1
ATOM 681 N N . GLY A 1 83 ? 1.342 -1.370 -0.135 1.00 95.50 83 GLY A N 1
ATOM 682 C CA . GLY A 1 83 ? -0.011 -1.743 0.270 1.00 95.50 83 GLY A CA 1
ATOM 683 C C . GLY A 1 83 ? -0.291 -3.241 0.263 1.00 95.50 83 GLY A C 1
ATOM 684 O O . GLY A 1 83 ? -1.427 -3.647 0.016 1.00 95.50 83 GLY A O 1
ATOM 685 N N . GLY A 1 84 ? 0.741 -4.057 0.512 1.00 95.00 84 GLY A N 1
ATOM 686 C CA . GLY A 1 84 ? 0.667 -5.524 0.512 1.00 95.00 84 GLY A CA 1
ATOM 687 C C . GLY A 1 84 ? -0.402 -6.088 1.445 1.00 95.00 84 GLY A C 1
ATOM 688 O O . GLY A 1 84 ? -1.070 -7.055 1.090 1.00 95.00 84 GLY A O 1
ATOM 689 N N . VAL A 1 85 ? -0.587 -5.463 2.611 1.00 96.19 85 VAL A N 1
ATOM 690 C CA . VAL A 1 85 ? -1.601 -5.849 3.606 1.00 96.19 85 VAL A CA 1
ATOM 691 C C . VAL A 1 85 ? -2.616 -4.740 3.897 1.00 96.19 85 VAL A C 1
ATOM 693 O O . VAL A 1 85 ? -3.679 -5.027 4.440 1.00 96.19 85 VAL A O 1
ATOM 696 N N . THR A 1 86 ? -2.368 -3.496 3.471 1.00 96.56 86 THR A N 1
ATOM 697 C CA . THR A 1 86 ? -3.305 -2.372 3.645 1.00 96.56 86 THR A CA 1
ATOM 698 C C . THR A 1 86 ? -4.716 -2.707 3.156 1.00 96.56 86 THR A C 1
ATOM 700 O O . THR A 1 86 ? -5.696 -2.353 3.810 1.00 96.56 86 THR A O 1
ATOM 703 N N . GLY A 1 87 ? -4.834 -3.433 2.037 1.00 94.38 87 GLY A N 1
ATOM 704 C CA . GLY A 1 87 ? -6.125 -3.839 1.479 1.00 94.38 87 GLY A CA 1
ATOM 705 C C . GLY A 1 87 ? -6.970 -4.670 2.451 1.00 94.38 87 GLY A C 1
ATOM 706 O O . GLY A 1 87 ? -8.117 -4.302 2.704 1.00 94.38 87 GLY A O 1
ATOM 707 N N . ILE A 1 88 ? -6.399 -5.718 3.063 1.00 95.44 88 ILE A N 1
ATOM 708 C CA . ILE A 1 88 ? -7.130 -6.563 4.025 1.00 95.44 88 ILE A CA 1
ATOM 709 C C . ILE A 1 88 ? -7.454 -5.814 5.321 1.00 95.44 88 ILE A C 1
ATOM 711 O O . ILE A 1 88 ? -8.528 -5.994 5.892 1.00 95.44 88 ILE A O 1
ATOM 715 N N . ILE A 1 89 ? -6.577 -4.902 5.755 1.00 96.06 89 ILE A N 1
ATOM 716 C CA . ILE A 1 89 ? -6.861 -4.033 6.903 1.00 96.06 89 ILE A CA 1
ATOM 717 C C . ILE A 1 89 ? -8.086 -3.162 6.594 1.00 96.06 89 ILE A C 1
ATOM 719 O O . ILE A 1 89 ? -8.981 -3.056 7.429 1.00 96.06 89 ILE A O 1
ATOM 723 N N . CYS A 1 90 ? -8.175 -2.593 5.388 1.00 94.81 90 CYS A N 1
ATOM 724 C CA . CYS A 1 90 ? -9.313 -1.768 4.971 1.00 94.81 90 CYS A CA 1
ATOM 725 C C . CYS A 1 90 ? -10.621 -2.545 4.827 1.00 94.81 90 CYS A C 1
ATOM 727 O O . CYS A 1 90 ? -11.687 -1.969 5.016 1.00 94.81 90 CYS A O 1
ATOM 729 N N . GLU A 1 91 ? -10.563 -3.826 4.468 1.00 93.06 91 GLU A N 1
ATOM 730 C CA . GLU A 1 91 ? -11.756 -4.674 4.385 1.00 93.06 91 GLU A CA 1
ATOM 731 C C . GLU A 1 91 ? -12.338 -4.992 5.765 1.00 93.06 91 GLU A C 1
ATOM 733 O O . GLU A 1 91 ? -13.553 -5.125 5.897 1.00 93.06 91 GLU A O 1
ATOM 738 N N . LYS A 1 92 ? -11.487 -5.083 6.793 1.00 94.69 92 LYS A N 1
ATOM 739 C CA . LYS A 1 92 ? -11.880 -5.527 8.140 1.00 94.69 92 LYS A CA 1
ATOM 740 C C . LYS A 1 92 ? -12.052 -4.407 9.165 1.00 94.69 92 LYS A C 1
ATOM 742 O O . LYS A 1 92 ? -12.431 -4.686 10.297 1.00 94.69 92 LYS A O 1
ATOM 747 N N . ASN A 1 93 ? -11.758 -3.159 8.804 1.00 95.19 93 ASN A N 1
ATOM 748 C CA . ASN A 1 93 ? -11.747 -2.028 9.733 1.00 95.19 93 ASN A CA 1
ATOM 749 C C . ASN A 1 93 ? -12.501 -0.827 9.162 1.00 95.19 93 ASN A C 1
ATOM 751 O O . ASN A 1 93 ? -1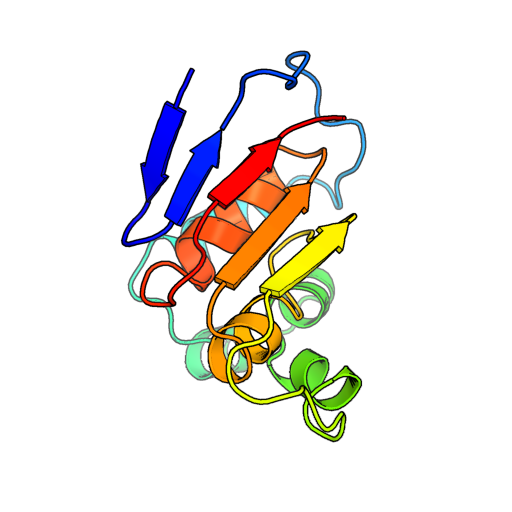2.526 -0.600 7.956 1.00 95.19 93 ASN A O 1
ATOM 755 N N . GLU A 1 94 ? -13.084 -0.015 10.043 1.00 93.06 94 GLU A N 1
ATOM 756 C CA . GLU A 1 94 ? -13.843 1.170 9.633 1.00 93.06 94 GLU A CA 1
ATOM 757 C C . GLU A 1 94 ? -12.923 2.312 9.192 1.00 93.06 94 GLU A C 1
ATOM 759 O O . GLU A 1 94 ? -13.240 3.066 8.268 1.00 93.06 94 GLU A O 1
ATOM 764 N N . LYS A 1 95 ? -11.766 2.435 9.849 1.00 93.88 95 LYS A N 1
ATOM 765 C CA . LYS A 1 95 ? -10.822 3.521 9.608 1.00 93.88 95 LYS A CA 1
ATOM 766 C C . LYS A 1 95 ? -9.397 3.003 9.553 1.00 93.88 95 LYS A C 1
ATOM 768 O O . LYS A 1 95 ? -8.894 2.444 10.519 1.00 93.88 95 LYS A O 1
ATOM 773 N N . VAL A 1 96 ? -8.715 3.282 8.449 1.00 95.56 96 VAL A N 1
ATOM 774 C CA . VAL A 1 96 ? -7.304 2.927 8.277 1.00 95.56 96 VAL A CA 1
ATOM 775 C C . VAL A 1 96 ? -6.489 4.178 8.005 1.00 95.56 96 VAL A C 1
ATOM 777 O O . VAL A 1 96 ? -6.828 4.980 7.128 1.00 95.56 96 VAL A O 1
ATOM 780 N N . VAL A 1 97 ? -5.423 4.340 8.782 1.00 96.06 97 VAL A N 1
ATOM 781 C CA . VAL A 1 97 ? -4.362 5.310 8.536 1.00 96.06 97 VAL A CA 1
ATOM 782 C C . VAL A 1 97 ? -3.091 4.532 8.237 1.00 96.06 97 VAL A C 1
ATOM 784 O O . VAL A 1 97 ? -2.640 3.760 9.073 1.00 96.06 97 VAL A O 1
ATOM 787 N N . ALA A 1 98 ? -2.523 4.735 7.056 1.00 96.06 98 ALA A N 1
ATOM 788 C CA . ALA A 1 98 ? -1.255 4.134 6.660 1.00 96.06 98 ALA A CA 1
ATOM 789 C C . ALA A 1 98 ? -0.141 5.185 6.701 1.00 96.06 98 ALA A C 1
ATOM 791 O O . ALA A 1 98 ? -0.383 6.353 6.391 1.00 96.06 98 ALA A O 1
ATOM 792 N N . VAL A 1 99 ? 1.067 4.781 7.083 1.00 95.31 99 VAL A N 1
ATOM 793 C CA . VAL A 1 99 ? 2.275 5.611 7.082 1.00 95.31 99 VAL A CA 1
ATOM 794 C C . VAL A 1 99 ? 3.340 4.903 6.260 1.00 95.31 99 VAL A C 1
ATOM 796 O O . VAL A 1 99 ? 3.644 3.736 6.511 1.00 95.31 99 VAL A O 1
ATOM 799 N N . GLU A 1 100 ? 3.908 5.605 5.288 1.00 94.44 100 GLU A N 1
ATOM 800 C CA . GLU A 1 100 ? 4.991 5.102 4.448 1.00 94.44 100 GLU A CA 1
ATOM 801 C C . GLU A 1 100 ? 6.025 6.207 4.209 1.00 94.44 100 GLU A C 1
ATOM 803 O O . GLU A 1 100 ? 5.673 7.374 4.076 1.00 94.44 100 GLU A O 1
ATOM 808 N N . LEU A 1 101 ? 7.311 5.863 4.193 1.00 92.69 101 LEU A N 1
ATOM 809 C CA . LEU A 1 101 ? 8.381 6.846 4.017 1.00 92.69 101 LEU A CA 1
ATOM 810 C C . LEU A 1 101 ? 8.660 7.110 2.537 1.00 92.69 101 LEU A C 1
ATOM 812 O O . LEU A 1 101 ? 8.916 8.254 2.171 1.00 92.69 101 LEU A O 1
ATOM 816 N N . SER A 1 102 ? 8.576 6.079 1.689 1.00 93.75 102 SER A N 1
ATOM 817 C CA . SER A 1 102 ? 8.750 6.241 0.246 1.00 93.75 102 SER A CA 1
ATOM 818 C C . SER A 1 102 ? 7.483 6.790 -0.398 1.00 93.75 102 SER A C 1
ATOM 820 O O . SER A 1 102 ? 6.419 6.163 -0.380 1.00 93.75 102 SER A O 1
ATOM 822 N N . LYS A 1 103 ? 7.617 7.929 -1.075 1.00 93.50 103 LYS A N 1
ATOM 823 C CA . LYS A 1 103 ? 6.561 8.487 -1.909 1.00 93.50 103 LYS A CA 1
ATOM 824 C C . LYS A 1 103 ? 6.115 7.519 -2.984 1.00 93.50 103 LYS A C 1
ATOM 826 O O . LYS A 1 103 ? 4.913 7.370 -3.195 1.00 93.50 103 LYS A O 1
ATOM 831 N N . LYS A 1 104 ? 7.052 6.840 -3.639 1.00 94.75 104 LYS A N 1
ATOM 832 C CA . LYS A 1 104 ? 6.717 5.897 -4.706 1.00 94.75 104 LYS A CA 1
ATOM 833 C C . LYS A 1 104 ? 5.872 4.735 -4.195 1.00 94.75 104 LYS A C 1
ATOM 835 O O . LYS A 1 104 ? 4.821 4.443 -4.762 1.00 94.75 104 LYS A O 1
ATOM 840 N N . ARG A 1 105 ? 6.270 4.119 -3.082 1.00 95.94 105 ARG A N 1
ATOM 841 C CA . ARG A 1 105 ? 5.517 3.018 -2.461 1.00 95.94 105 ARG A CA 1
ATOM 842 C C . ARG A 1 105 ? 4.154 3.470 -1.950 1.00 95.94 105 ARG A C 1
ATOM 844 O O . ARG A 1 105 ? 3.157 2.790 -2.185 1.00 95.94 105 ARG A O 1
ATOM 851 N N . ALA A 1 106 ? 4.100 4.650 -1.338 1.00 95.44 106 ALA A N 1
ATOM 852 C CA . ALA A 1 106 ? 2.861 5.285 -0.912 1.00 95.44 106 ALA A CA 1
ATOM 853 C C . ALA A 1 106 ? 1.890 5.505 -2.087 1.00 95.44 106 ALA A C 1
ATOM 855 O O . ALA A 1 106 ? 0.700 5.212 -1.972 1.00 95.44 106 ALA A O 1
ATOM 856 N N . GLU A 1 107 ? 2.386 5.981 -3.232 1.00 95.50 107 GLU A N 1
ATOM 857 C CA . GLU A 1 107 ? 1.587 6.134 -4.450 1.00 95.50 107 GLU A CA 1
ATOM 858 C C . GLU A 1 107 ? 1.120 4.778 -4.994 1.00 95.50 107 GLU A C 1
ATOM 860 O O . GLU A 1 107 ? -0.062 4.638 -5.310 1.00 95.50 107 GLU A O 1
ATOM 865 N N . ILE A 1 108 ? 1.990 3.760 -5.034 1.00 96.44 108 ILE A N 1
ATOM 866 C CA . ILE A 1 108 ? 1.610 2.393 -5.434 1.00 96.44 108 ILE A CA 1
ATOM 867 C C . ILE A 1 108 ? 0.466 1.875 -4.555 1.00 96.44 108 ILE A C 1
ATOM 869 O O . ILE A 1 108 ? -0.544 1.398 -5.076 1.00 96.44 108 ILE A O 1
ATOM 873 N N . ASN A 1 109 ? 0.589 2.013 -3.231 1.00 96.00 109 ASN A N 1
ATOM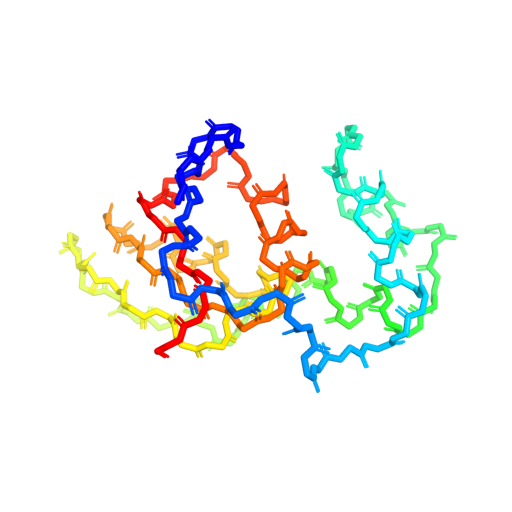 874 C CA . ASN A 1 109 ? -0.449 1.624 -2.278 1.00 96.00 109 ASN A CA 1
ATOM 875 C C . ASN A 1 109 ? -1.768 2.354 -2.566 1.00 96.00 109 ASN A C 1
ATOM 877 O O . ASN A 1 109 ? -2.823 1.725 -2.683 1.00 96.00 109 ASN A O 1
ATOM 881 N N . ALA A 1 110 ? -1.703 3.674 -2.744 1.00 95.56 110 ALA A N 1
ATOM 882 C CA . ALA A 1 110 ? -2.877 4.495 -2.991 1.00 95.56 110 ALA A CA 1
ATOM 883 C C . ALA A 1 110 ? -3.602 4.125 -4.294 1.00 95.56 110 ALA A C 1
ATOM 885 O O . ALA A 1 110 ? -4.827 4.055 -4.297 1.00 95.56 110 ALA A O 1
ATOM 886 N N . TY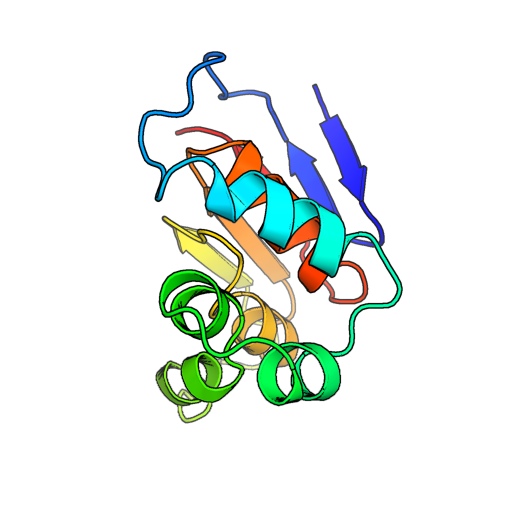R A 1 111 ? -2.875 3.851 -5.383 1.00 95.62 111 TYR A N 1
ATOM 887 C CA . TYR A 1 111 ? -3.476 3.424 -6.651 1.00 95.62 111 TYR A CA 1
ATOM 888 C C . TYR A 1 111 ? -4.034 2.003 -6.596 1.00 95.62 111 TYR A C 1
ATOM 890 O O . TYR A 1 111 ? -5.130 1.775 -7.111 1.00 95.62 111 TYR A O 1
ATOM 898 N N . ARG A 1 112 ? -3.318 1.068 -5.959 1.00 93.38 112 ARG A N 1
ATOM 899 C CA . ARG A 1 112 ? -3.753 -0.325 -5.767 1.00 93.38 112 ARG A CA 1
ATOM 900 C C . ARG A 1 112 ? -5.043 -0.413 -4.957 1.00 93.38 112 ARG A C 1
ATOM 902 O O . ARG A 1 112 ? -5.927 -1.196 -5.278 1.00 93.38 112 ARG A O 1
ATOM 909 N N . ASN A 1 113 ? -5.139 0.376 -3.891 1.00 93.44 113 ASN A N 1
ATOM 910 C CA . ASN A 1 113 ? -6.255 0.351 -2.950 1.00 93.44 113 ASN A CA 1
ATOM 911 C C . ASN A 1 113 ? -7.210 1.542 -3.150 1.00 93.44 113 ASN A C 1
ATOM 913 O O . ASN A 1 113 ? -7.945 1.904 -2.230 1.00 93.44 113 ASN A O 1
ATOM 917 N N . ARG A 1 114 ? -7.216 2.151 -4.345 1.00 92.56 114 ARG A N 1
ATOM 918 C CA . ARG A 1 114 ? -7.934 3.404 -4.643 1.00 92.56 114 ARG A CA 1
ATOM 919 C C . ARG A 1 114 ? -9.433 3.350 -4.368 1.00 92.56 114 ARG A C 1
ATOM 921 O O . ARG A 1 114 ? -10.016 4.373 -4.024 1.00 92.56 114 ARG A O 1
ATOM 928 N N . ASP A 1 115 ? -10.041 2.173 -4.471 1.00 89.75 115 ASP A N 1
ATOM 929 C CA . ASP A 1 115 ? -11.478 1.983 -4.255 1.00 89.75 115 ASP A CA 1
ATOM 930 C C . ASP A 1 115 ? -11.814 1.598 -2.804 1.00 89.75 115 ASP A C 1
ATOM 932 O O . ASP A 1 115 ? -12.975 1.636 -2.394 1.00 89.75 115 ASP A O 1
ATOM 936 N N . LYS A 1 116 ? -10.802 1.280 -1.986 1.00 85.12 116 LYS A N 1
ATOM 937 C CA . LYS A 1 116 ? -10.964 0.925 -0.572 1.00 85.12 116 LYS A CA 1
ATOM 938 C C . LYS A 1 116 ? -11.114 2.174 0.303 1.00 85.12 116 LYS A C 1
ATOM 940 O O . LYS A 1 116 ? -10.725 3.282 -0.064 1.00 85.12 116 LYS A O 1
ATOM 945 N N . LYS A 1 117 ? -11.643 1.993 1.516 1.00 72.38 117 LYS A N 1
ATOM 946 C CA . LYS A 1 117 ? -11.824 3.062 2.515 1.00 72.38 117 LYS A CA 1
ATOM 947 C C . LYS A 1 117 ? -10.527 3.385 3.280 1.00 72.38 117 LYS A C 1
ATOM 949 O O . LYS A 1 117 ? -10.535 3.439 4.509 1.00 72.38 117 LYS A O 1
ATOM 954 N N . ILE A 1 118 ? -9.409 3.622 2.586 1.00 69.19 118 ILE A N 1
ATOM 955 C CA . ILE A 1 118 ? -8.221 4.176 3.258 1.00 69.19 118 ILE A CA 1
ATOM 956 C C . ILE A 1 118 ? -8.538 5.622 3.623 1.00 69.19 118 ILE A C 1
ATOM 958 O O . ILE A 1 118 ? -8.692 6.479 2.753 1.00 69.19 118 ILE A O 1
ATOM 962 N N . TRP A 1 119 ? -8.628 5.905 4.919 1.00 68.44 119 TRP A N 1
ATOM 963 C CA . TRP A 1 119 ? -9.024 7.229 5.386 1.00 68.44 119 TRP A CA 1
ATOM 964 C C . TRP A 1 119 ? -7.908 8.253 5.169 1.00 68.44 119 TRP A C 1
ATOM 966 O O . TRP A 1 119 ? -8.178 9.408 4.836 1.00 68.44 119 TRP A O 1
ATOM 976 N N . LYS A 1 120 ? -6.646 7.841 5.354 1.00 80.06 120 LYS A N 1
ATOM 977 C CA . LYS A 1 120 ? -5.478 8.692 5.108 1.00 80.06 120 LYS A CA 1
ATOM 978 C C . LYS A 1 120 ? -4.198 7.876 4.930 1.00 80.06 120 LYS A C 1
ATOM 980 O O . LYS A 1 120 ? -3.968 6.944 5.693 1.00 80.06 120 LYS A O 1
ATOM 985 N N . LEU A 1 121 ? -3.347 8.277 3.993 1.00 83.75 121 LEU A N 1
ATOM 986 C CA . LEU A 1 121 ? -1.984 7.770 3.846 1.00 83.75 121 LEU A CA 1
ATOM 987 C C . LEU A 1 121 ? -1.006 8.927 4.080 1.00 83.75 121 LEU A C 1
ATOM 989 O O . LEU A 1 121 ? -1.063 9.943 3.387 1.00 83.75 121 LEU A O 1
ATOM 993 N N . TRP A 1 122 ? -0.163 8.810 5.101 1.00 83.50 122 TRP A N 1
ATOM 994 C CA . TRP A 1 122 ? 0.858 9.794 5.451 1.00 83.50 122 TRP A CA 1
ATOM 995 C C . TRP A 1 122 ? 2.210 9.406 4.884 1.00 83.50 122 TRP A C 1
ATOM 997 O O . TRP A 1 122 ? 2.610 8.245 4.955 1.00 83.50 122 TRP A O 1
ATOM 1007 N N . LEU A 1 123 ? 2.902 10.414 4.368 1.00 82.00 123 LEU A N 1
ATOM 1008 C CA . LEU A 1 123 ? 4.274 10.300 3.929 1.00 82.00 123 LEU A CA 1
ATOM 1009 C C . LEU A 1 123 ? 5.195 10.981 4.936 1.00 82.00 123 LEU A C 1
ATOM 1011 O O . LEU A 1 123 ? 5.035 12.179 5.187 1.00 82.00 123 LEU A O 1
ATOM 1015 N N . GLY A 1 124 ? 6.142 10.214 5.476 1.00 68.69 124 GLY A N 1
ATOM 1016 C CA . GLY A 1 124 ? 7.057 10.658 6.533 1.00 68.69 124 GLY A CA 1
ATOM 1017 C C . GLY A 1 124 ? 6.541 10.421 7.959 1.00 68.69 124 GLY A C 1
ATOM 1018 O O . GLY A 1 124 ? 5.354 10.152 8.169 1.00 68.69 124 GLY A O 1
ATOM 1019 N N . ILE A 1 125 ? 7.458 10.511 8.929 1.00 60.12 125 ILE A N 1
ATOM 1020 C CA . ILE A 1 125 ? 7.213 10.517 10.384 1.00 60.12 125 ILE A CA 1
ATOM 1021 C C . ILE A 1 125 ? 7.795 11.809 10.949 1.00 60.12 125 ILE A C 1
ATOM 1023 O O . ILE A 1 125 ? 8.913 12.167 10.514 1.00 60.12 125 ILE A O 1
#

Organism: Paenibacillus polymyxa (NCBI:txid1406)

Secondary structure (DSSP, 8-state):
-EEEETTEEEE-TT--S-------THHHHHHHHHHSS--HHHHHHH---HHHHHHH-GGGGGGTTTS-PPTT-EEEEES-TTTTTHHHHHHH-SEEEEEES-HHHHHHHHHHTTTS-EEEEEE--